Protein AF-A0A0K8S9V5-F1 (afdb_monomer_lite)

Organism: Lygus hesperus (NCBI:txid30085)

Radius of gyration: 35.54 Å; chains: 1; bounding box: 92×37×64 Å

pLDDT: mean 81.61, std 11.7, range [39.06, 93.94]

InterPro domains:
  IPR041588 Integrase zinc-binding domain [PF17921] (44-97)

Structure (mmCIF, N/CA/C/O backbone):
data_AF-A0A0K8S9V5-F1
#
_entry.id   AF-A0A0K8S9V5-F1
#
loop_
_atom_site.group_PDB
_atom_site.id
_atom_site.type_symbol
_atom_site.label_atom_id
_atom_site.label_alt_id
_atom_site.label_comp_id
_atom_site.label_asym_id
_atom_site.label_entity_id
_atom_site.label_seq_id
_atom_site.pdbx_PDB_ins_code
_atom_site.Cartn_x
_atom_site.Cartn_y
_atom_site.Cartn_z
_atom_site.occupancy
_atom_site.B_iso_or_equiv
_atom_site.auth_seq_id
_atom_site.auth_comp_id
_atom_site.auth_asym_id
_atom_site.auth_atom_id
_atom_site.pdbx_PDB_model_num
ATOM 1 N N . GLU A 1 1 ? -29.767 -10.843 25.420 1.00 39.06 1 GLU A N 1
ATOM 2 C CA . GLU A 1 1 ? -29.456 -11.697 24.255 1.00 39.06 1 GLU A CA 1
ATOM 3 C C . GLU A 1 1 ? -29.689 -10.880 22.987 1.00 39.06 1 GLU A C 1
ATOM 5 O O . GLU A 1 1 ? -30.779 -10.349 22.820 1.00 39.06 1 GLU A O 1
ATOM 10 N N . LEU A 1 2 ? -28.662 -10.664 22.158 1.00 46.53 2 LEU A N 1
ATOM 11 C CA . LEU A 1 2 ? -28.755 -9.811 20.961 1.00 46.53 2 LEU A CA 1
ATOM 12 C C . LEU A 1 2 ? -29.298 -10.614 19.766 1.00 46.53 2 LEU A C 1
ATOM 14 O O . LEU A 1 2 ? -28.545 -11.145 18.947 1.00 46.53 2 LEU A O 1
ATOM 18 N N . VAL A 1 3 ? -30.624 -10.730 19.679 1.00 40.91 3 VAL A N 1
ATOM 19 C CA . VAL A 1 3 ? -31.324 -11.337 18.535 1.00 40.91 3 VAL A CA 1
ATOM 20 C C . VAL A 1 3 ? -31.279 -10.367 17.345 1.00 40.91 3 VAL A C 1
ATOM 22 O O . VAL A 1 3 ? -31.655 -9.210 17.482 1.00 40.91 3 VAL A O 1
ATOM 25 N N . GLY A 1 4 ? -30.800 -10.830 16.183 1.00 55.38 4 GLY A N 1
ATOM 26 C CA . GLY A 1 4 ? -30.678 -10.022 14.952 1.00 55.38 4 GLY A CA 1
ATOM 27 C C . GLY A 1 4 ? -29.271 -9.494 14.640 1.00 55.38 4 GLY A C 1
ATOM 28 O O . GLY A 1 4 ? -29.078 -8.817 13.637 1.00 55.38 4 GLY A O 1
ATOM 29 N N . CYS A 1 5 ? -28.284 -9.841 15.466 1.00 53.00 5 CYS A N 1
ATOM 30 C CA . CYS A 1 5 ? -26.935 -9.295 15.396 1.00 53.00 5 CYS A CA 1
ATOM 31 C C . CYS A 1 5 ? -26.166 -9.759 14.139 1.00 53.00 5 CYS A C 1
ATOM 33 O O . CYS A 1 5 ? -26.001 -10.975 13.927 1.00 53.00 5 CYS A O 1
ATOM 35 N N . SER A 1 6 ? -25.700 -8.809 13.317 1.00 68.62 6 SER A N 1
ATOM 36 C CA . SER A 1 6 ? -24.906 -9.068 12.107 1.00 68.62 6 SER A CA 1
ATOM 37 C C . SER A 1 6 ? -23.568 -9.737 12.459 1.00 68.62 6 SER A C 1
ATOM 39 O O . SER A 1 6 ? -23.078 -9.649 13.586 1.00 68.62 6 SER A O 1
ATOM 41 N N . ALA A 1 7 ? -22.943 -10.449 11.513 1.00 72.44 7 ALA A N 1
ATO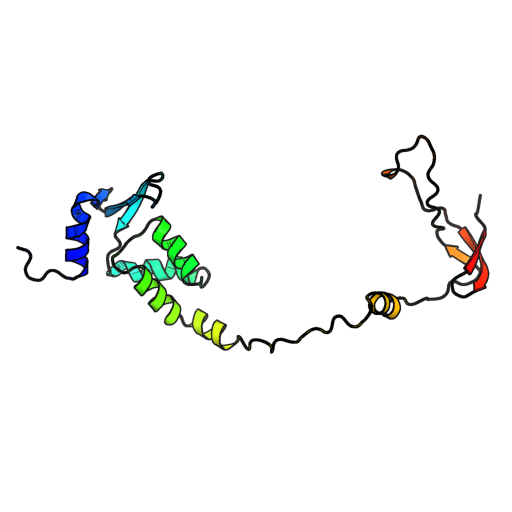M 42 C CA . ALA A 1 7 ? -21.657 -11.118 11.768 1.00 72.44 7 ALA A CA 1
ATOM 43 C C . ALA A 1 7 ? -20.555 -10.137 12.222 1.00 72.44 7 ALA A C 1
ATOM 45 O O . ALA A 1 7 ? -19.643 -10.511 12.968 1.00 72.44 7 ALA A O 1
ATOM 46 N N . GLU A 1 8 ? -20.653 -8.880 11.785 1.00 74.81 8 GLU A N 1
ATOM 47 C CA . GLU A 1 8 ? -19.754 -7.808 12.196 1.00 74.81 8 GLU A CA 1
ATOM 48 C C . GLU A 1 8 ? -19.983 -7.424 13.655 1.00 74.81 8 GLU A C 1
ATOM 50 O O . GLU A 1 8 ? -19.035 -7.392 14.434 1.00 74.81 8 GLU A O 1
ATOM 55 N N . GLU A 1 9 ? -21.236 -7.221 14.054 1.00 78.00 9 GLU A N 1
ATOM 56 C CA . GLU A 1 9 ? -21.598 -6.865 15.427 1.00 78.00 9 GLU A CA 1
ATOM 57 C C . GLU A 1 9 ? -21.206 -7.959 16.430 1.00 78.00 9 GLU A C 1
ATOM 59 O O . GLU A 1 9 ? -20.629 -7.643 17.466 1.00 78.00 9 GLU A O 1
ATOM 64 N N . ARG A 1 10 ? -21.376 -9.247 16.091 1.00 80.81 10 ARG A N 1
ATOM 65 C CA . ARG A 1 10 ? -20.882 -10.362 16.931 1.00 80.81 10 ARG A CA 1
ATOM 66 C C . ARG A 1 10 ? -19.361 -10.358 17.072 1.00 80.81 10 ARG A C 1
ATOM 68 O O . ARG A 1 10 ? -18.827 -10.714 18.119 1.00 80.81 10 ARG A O 1
ATOM 75 N N . SER A 1 11 ? -18.651 -9.969 16.013 1.00 83.38 11 SER A N 1
ATOM 76 C CA . SER A 1 11 ? -17.189 -9.857 16.051 1.00 83.38 11 SER A CA 1
ATOM 77 C C . SER A 1 11 ? -16.737 -8.667 16.897 1.00 83.38 11 SER A C 1
ATOM 79 O O . SER A 1 11 ? -15.715 -8.759 17.572 1.00 83.38 11 SER A O 1
ATOM 81 N N . TYR A 1 12 ? -17.479 -7.557 16.869 1.00 82.94 12 TYR A N 1
ATOM 82 C CA . TYR A 1 12 ? -17.204 -6.398 17.715 1.00 82.94 12 TYR A CA 1
ATOM 83 C C . TYR A 1 12 ? -17.520 -6.676 19.185 1.00 82.94 12 TYR A C 1
ATOM 85 O O . TYR A 1 12 ? -16.706 -6.321 20.034 1.00 82.94 12 TYR A O 1
ATOM 93 N N . ASP A 1 13 ? -18.618 -7.374 19.476 1.00 80.00 13 ASP A N 1
ATOM 94 C CA . ASP A 1 13 ? -18.984 -7.817 20.826 1.00 80.00 13 ASP A CA 1
ATOM 95 C C . ASP A 1 13 ? -17.907 -8.736 21.430 1.00 80.00 13 ASP A C 1
ATOM 97 O O . ASP A 1 13 ? -17.386 -8.481 22.514 1.00 80.00 13 ASP A O 1
ATOM 101 N N . ALA A 1 14 ? -17.419 -9.715 20.660 1.00 83.44 14 ALA A N 1
ATOM 102 C CA .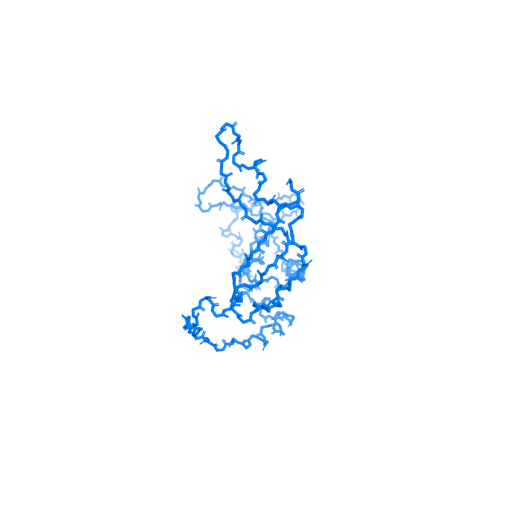 ALA A 1 14 ? -16.295 -10.561 21.073 1.00 83.44 14 ALA A CA 1
ATOM 103 C C . ALA A 1 14 ? -14.983 -9.780 21.312 1.00 83.44 14 ALA A C 1
ATOM 105 O O . ALA A 1 14 ? -14.098 -10.242 22.032 1.00 83.44 14 ALA A O 1
ATOM 106 N N . MET A 1 15 ? -14.833 -8.599 20.703 1.00 83.44 15 MET A N 1
ATOM 107 C CA . MET A 1 15 ? -13.674 -7.716 20.861 1.00 83.44 15 MET A CA 1
ATOM 108 C C . MET A 1 15 ? -13.927 -6.564 21.842 1.00 83.44 15 MET A C 1
ATOM 110 O O . MET A 1 15 ? -13.047 -5.710 21.979 1.00 83.44 15 MET A O 1
ATOM 114 N N . PHE A 1 16 ? -15.071 -6.535 22.535 1.00 82.31 16 PHE A N 1
ATOM 115 C CA . PHE A 1 16 ? -15.544 -5.380 23.301 1.00 82.31 16 PHE A CA 1
ATOM 116 C C . PHE A 1 16 ? -14.522 -4.863 24.319 1.00 82.31 16 PHE A C 1
ATOM 118 O O . PHE A 1 16 ? -14.271 -3.665 24.381 1.00 82.31 16 PHE A O 1
ATOM 125 N N . ALA A 1 17 ? -13.822 -5.757 25.025 1.00 83.56 17 ALA A N 1
ATOM 126 C CA . ALA A 1 17 ? -12.776 -5.392 25.990 1.00 83.56 17 ALA A CA 1
ATOM 127 C C . ALA A 1 17 ? -11.582 -4.625 25.377 1.00 83.56 17 ALA A C 1
ATOM 129 O O . ALA A 1 17 ? -10.825 -3.969 26.089 1.00 83.56 17 ALA A O 1
ATOM 130 N N . SER A 1 18 ? -11.392 -4.717 24.059 1.00 83.56 18 SER A N 1
ATOM 131 C CA . SER A 1 18 ? -10.347 -4.009 23.310 1.00 83.56 18 SER A CA 1
ATOM 132 C C . SER A 1 18 ? -10.856 -2.762 22.578 1.00 83.56 18 SER A C 1
ATOM 134 O O . SER A 1 18 ? -10.065 -2.080 21.916 1.00 83.56 18 SER A O 1
ATOM 136 N N . LEU A 1 19 ? -12.157 -2.473 22.667 1.00 88.38 19 LEU A N 1
ATOM 137 C CA . LEU A 1 19 ? -12.795 -1.309 22.065 1.00 88.38 19 LEU A CA 1
ATOM 138 C C . LEU A 1 19 ? -12.910 -0.177 23.091 1.00 88.38 19 LEU A C 1
ATOM 140 O O . LEU A 1 19 ? -13.151 -0.398 24.273 1.00 88.38 19 LEU A O 1
ATOM 144 N N . GLY A 1 20 ? -12.734 1.053 22.626 1.00 87.50 20 GLY A N 1
ATOM 145 C CA . GLY A 1 20 ? -12.874 2.262 23.427 1.00 87.50 20 GLY A CA 1
ATOM 146 C C . GLY A 1 20 ? -13.387 3.411 22.574 1.00 87.50 20 GLY A C 1
ATOM 147 O O . GLY A 1 20 ? -13.185 3.432 21.361 1.00 87.50 20 GLY A O 1
ATOM 148 N N . LEU A 1 21 ? -14.066 4.363 23.205 1.00 89.69 21 LEU A N 1
ATOM 149 C CA . LEU A 1 21 ? -14.582 5.549 22.535 1.00 89.69 21 LEU A CA 1
ATOM 150 C C . LEU A 1 21 ? -13.566 6.685 22.693 1.00 89.69 21 LEU A C 1
ATOM 152 O O . LEU A 1 21 ? -13.240 7.075 23.812 1.00 89.69 21 LEU A O 1
ATOM 156 N N . VAL A 1 22 ? -13.037 7.184 21.578 1.00 86.38 22 VAL A N 1
ATOM 157 C CA . VAL A 1 22 ? -12.030 8.253 21.541 1.00 86.38 22 VAL A CA 1
ATOM 158 C C . VAL A 1 22 ? -12.572 9.360 20.650 1.00 86.38 22 VAL A C 1
ATOM 160 O O . VAL A 1 22 ? -12.848 9.114 19.481 1.00 86.38 22 VAL A O 1
ATOM 163 N N . GLU A 1 23 ? -12.770 10.556 21.210 1.00 84.06 23 GLU A N 1
ATOM 164 C CA . GLU A 1 23 ? -13.273 11.734 20.475 1.00 84.06 23 GLU A CA 1
ATOM 165 C C . GLU A 1 23 ? -14.581 11.467 19.698 1.00 84.06 23 GLU A C 1
ATOM 167 O O . GLU A 1 23 ? -14.767 11.909 18.569 1.00 84.06 23 GLU A O 1
ATOM 172 N N . GLY A 1 24 ? -15.497 10.688 20.285 1.00 85.31 24 GLY A N 1
ATOM 173 C CA . GLY A 1 24 ? -16.765 10.326 19.638 1.00 85.31 24 GLY A CA 1
ATOM 174 C C . GLY A 1 24 ? -16.667 9.185 18.619 1.00 85.31 24 GLY A C 1
ATOM 175 O O . GLY A 1 24 ? -17.693 8.746 18.106 1.00 85.31 24 GLY A O 1
ATOM 176 N N . CYS A 1 25 ? -15.469 8.664 18.348 1.00 85.81 25 CYS A N 1
ATOM 177 C CA . CYS A 1 25 ? -15.240 7.561 17.419 1.00 85.81 25 CYS A CA 1
ATOM 178 C C . CYS A 1 25 ? -14.977 6.244 18.160 1.00 85.81 25 CYS A C 1
ATOM 180 O O . CYS A 1 25 ? -14.273 6.206 19.171 1.00 85.81 25 CYS A O 1
ATOM 182 N N . LEU A 1 26 ? -15.505 5.135 17.631 1.00 89.88 26 LEU A N 1
ATOM 183 C CA . LEU A 1 26 ? -15.183 3.800 18.130 1.00 89.88 26 LEU A CA 1
ATOM 184 C C . LEU A 1 26 ? -13.776 3.413 17.665 1.00 89.88 26 LEU A C 1
ATOM 186 O O . LEU A 1 26 ? -13.498 3.365 16.468 1.00 89.88 26 LEU A O 1
ATOM 190 N N . CYS A 1 27 ? -12.894 3.104 18.605 1.00 92.19 27 CYS A N 1
ATOM 191 C CA . CYS A 1 27 ? -11.502 2.765 18.351 1.00 92.19 27 CYS A CA 1
ATOM 192 C C . CYS A 1 27 ? -11.162 1.401 18.948 1.00 92.19 27 CYS A C 1
ATOM 194 O O . CYS A 1 27 ? -11.592 1.049 20.041 1.00 92.19 27 CYS A O 1
ATOM 196 N N . ARG A 1 28 ? -10.337 0.634 18.240 1.00 91.44 28 ARG A N 1
ATOM 197 C CA . ARG A 1 28 ? -9.771 -0.633 18.694 1.00 91.44 28 ARG A CA 1
ATOM 198 C C . ARG A 1 28 ? -8.330 -0.432 19.142 1.00 91.44 28 ARG A C 1
ATOM 200 O O . ARG A 1 28 ? -7.514 0.106 18.388 1.00 91.44 28 ARG A O 1
ATOM 207 N N . LYS A 1 29 ? -7.986 -0.964 20.313 1.00 91.06 29 LYS A N 1
ATOM 208 C CA . LYS A 1 29 ? -6.598 -1.148 20.734 1.00 91.06 29 LYS A CA 1
ATOM 209 C C . LYS A 1 29 ? -5.991 -2.322 19.963 1.00 91.06 29 LYS A C 1
ATOM 211 O O . LYS A 1 29 ? -6.451 -3.460 20.055 1.00 91.06 29 LYS A O 1
ATOM 216 N N . TRP A 1 30 ? -4.966 -2.042 19.168 1.00 89.75 30 TRP A N 1
ATOM 217 C CA . TRP A 1 30 ? -4.183 -3.050 18.465 1.00 89.75 30 TRP A CA 1
ATOM 218 C C . TRP A 1 30 ? -2.816 -3.203 19.112 1.00 89.75 30 TRP A C 1
ATOM 220 O O . TRP A 1 30 ? -2.134 -2.214 19.384 1.00 89.75 30 TRP A O 1
ATOM 230 N N . GLU A 1 31 ? -2.396 -4.450 19.279 1.00 90.12 31 GLU A N 1
ATOM 231 C CA . GLU A 1 31 ? -1.094 -4.817 19.817 1.00 90.12 31 GLU A CA 1
ATOM 232 C C . GLU A 1 31 ? -0.311 -5.605 18.761 1.00 90.12 31 GLU A C 1
ATOM 234 O O . GLU A 1 31 ? -0.869 -6.418 18.016 1.00 90.12 31 GLU A O 1
ATOM 239 N N . SER A 1 32 ? 0.987 -5.318 18.654 1.00 88.12 32 SER A N 1
ATOM 240 C CA . SER A 1 32 ? 1.892 -6.068 17.779 1.00 88.12 32 SER A CA 1
ATOM 241 C C . SER A 1 32 ? 1.936 -7.535 18.204 1.00 88.12 32 SER A C 1
ATOM 243 O O . SER A 1 32 ? 1.871 -7.789 19.404 1.00 88.12 32 SER A O 1
ATOM 245 N N . PRO A 1 33 ? 2.143 -8.494 17.282 1.00 85.25 33 PRO A N 1
ATOM 246 C CA . PRO A 1 33 ? 2.358 -9.897 17.647 1.00 85.25 33 PRO A CA 1
ATOM 247 C C . PRO A 1 33 ? 3.470 -10.084 18.691 1.00 85.25 33 PRO A C 1
ATOM 249 O O . PRO A 1 33 ? 3.388 -10.968 19.531 1.00 85.25 33 PRO A O 1
ATOM 252 N N . ASP A 1 34 ? 4.475 -9.204 18.674 1.00 86.25 34 ASP A N 1
ATOM 253 C CA . ASP A 1 34 ? 5.587 -9.198 19.632 1.00 86.25 34 ASP A CA 1
ATOM 254 C C . ASP A 1 34 ? 5.254 -8.532 20.984 1.00 86.25 34 ASP A C 1
ATOM 256 O O . ASP A 1 34 ? 6.135 -8.396 21.827 1.00 86.25 34 ASP A O 1
ATOM 260 N N . GLY A 1 35 ? 4.046 -7.983 21.164 1.00 84.69 35 GLY A N 1
ATOM 261 C CA . GLY A 1 35 ? 3.612 -7.240 22.360 1.00 84.69 35 GLY A CA 1
ATOM 262 C C . GLY A 1 35 ? 4.257 -5.858 22.562 1.00 84.69 35 GLY A C 1
ATOM 263 O O . GLY A 1 35 ? 3.852 -5.101 23.436 1.00 84.69 35 GLY A O 1
ATOM 264 N N . LYS A 1 36 ? 5.249 -5.479 21.747 1.00 85.06 36 LYS A N 1
ATOM 265 C CA . LYS A 1 36 ? 6.070 -4.268 21.970 1.00 85.06 36 LYS A CA 1
ATOM 266 C C . LYS A 1 36 ? 5.423 -2.945 21.562 1.00 85.06 36 LYS A C 1
ATOM 268 O O . LYS A 1 36 ? 5.913 -1.888 21.947 1.00 85.06 36 LYS A O 1
ATOM 273 N N . LYS A 1 37 ? 4.404 -2.971 20.700 1.00 8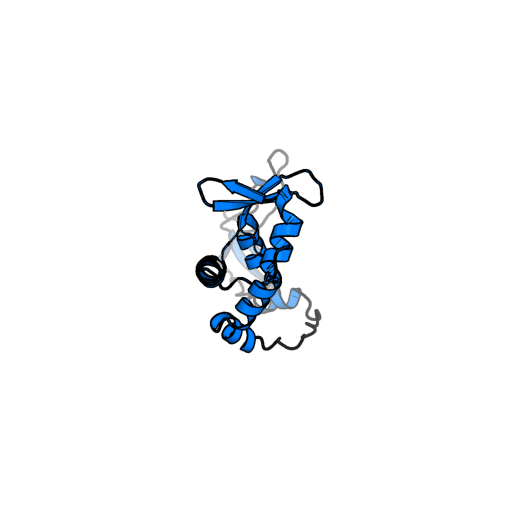7.12 37 LYS A N 1
ATOM 274 C CA . LYS A 1 37 ? 3.782 -1.758 20.150 1.00 87.12 37 LYS A CA 1
ATOM 275 C C . LYS A 1 37 ? 2.280 -1.837 20.301 1.00 87.12 37 LYS A C 1
ATOM 277 O O . LYS A 1 37 ? 1.671 -2.787 19.814 1.00 87.12 37 LYS A O 1
ATOM 282 N N . THR A 1 38 ? 1.722 -0.786 20.877 1.00 89.00 38 THR A N 1
ATOM 283 C CA . THR A 1 38 ? 0.285 -0.572 20.988 1.00 89.00 38 THR A CA 1
ATOM 284 C C . THR A 1 38 ? -0.087 0.617 20.125 1.00 89.00 38 THR A C 1
ATOM 286 O O . THR A 1 38 ? 0.605 1.634 20.136 1.00 89.00 38 THR A O 1
ATOM 289 N N . LYS A 1 39 ? -1.173 0.496 19.368 1.00 90.00 39 LYS A N 1
ATOM 290 C CA . LYS A 1 39 ? -1.737 1.609 18.608 1.00 90.00 39 LYS A CA 1
ATOM 291 C C . LYS A 1 39 ? -3.253 1.558 18.632 1.00 90.00 39 LYS A C 1
ATOM 293 O O . LYS A 1 39 ? -3.842 0.482 18.692 1.00 90.00 39 LYS A O 1
ATOM 298 N N . TRP A 1 40 ? -3.863 2.723 18.518 1.00 90.06 40 TRP A N 1
ATOM 299 C CA . TRP A 1 40 ? -5.300 2.849 18.352 1.00 90.06 40 TRP A CA 1
ATOM 300 C C . TRP A 1 40 ? -5.654 2.846 16.870 1.00 90.06 40 TRP A C 1
ATOM 302 O O . TRP A 1 40 ? -4.938 3.424 16.051 1.00 90.06 40 TRP A O 1
ATOM 312 N N . GLN A 1 41 ? -6.726 2.140 16.524 1.00 93.38 41 GLN A N 1
ATOM 313 C CA . GLN A 1 41 ? -7.257 2.082 15.168 1.00 93.38 41 GLN A CA 1
ATOM 314 C C . GLN A 1 41 ? -8.727 2.468 15.178 1.00 93.38 41 GLN A C 1
ATOM 316 O O . GLN A 1 41 ? -9.502 1.870 15.918 1.00 93.38 41 GLN A O 1
ATOM 321 N N . ILE A 1 42 ? -9.118 3.411 14.331 1.00 93.56 42 ILE A N 1
ATOM 322 C CA . ILE A 1 42 ? -10.514 3.813 14.177 1.00 93.56 42 ILE A CA 1
ATOM 323 C C . ILE A 1 42 ? -11.279 2.657 13.531 1.00 93.56 42 ILE A C 1
ATOM 325 O O . ILE A 1 42 ? -10.859 2.109 12.504 1.00 93.56 42 ILE A O 1
ATOM 329 N N . VAL A 1 43 ? -12.391 2.271 14.150 1.00 93.00 43 VAL A N 1
ATOM 330 C CA . VAL A 1 43 ? -13.328 1.303 13.592 1.00 93.00 43 VAL A CA 1
ATOM 331 C C . VAL A 1 43 ? -14.174 2.020 12.551 1.00 93.00 43 VAL A C 1
ATOM 333 O O . VAL A 1 43 ? -14.947 2.912 12.882 1.00 93.00 43 VAL A O 1
ATOM 336 N N . VAL A 1 44 ? -14.006 1.647 11.284 1.00 92.69 44 VAL A N 1
ATOM 337 C CA . VAL A 1 44 ? -14.650 2.346 10.166 1.00 92.69 44 VAL A CA 1
ATOM 338 C C . VAL A 1 44 ? -16.023 1.725 9.869 1.00 92.69 44 VAL A C 1
ATOM 340 O O . VAL A 1 44 ? -16.081 0.537 9.520 1.00 92.69 44 VAL A O 1
ATOM 343 N N . PRO A 1 45 ? -17.123 2.501 9.952 1.00 90.06 45 PRO A N 1
ATOM 344 C CA . PRO A 1 45 ? -18.451 2.046 9.543 1.00 90.06 45 PRO A CA 1
ATOM 345 C C . PRO A 1 45 ? -18.506 1.726 8.048 1.00 90.06 45 PRO A C 1
ATOM 347 O O . PRO A 1 45 ? -17.769 2.311 7.254 1.00 90.06 45 PRO A O 1
ATOM 350 N N . GLU A 1 46 ? -19.417 0.840 7.641 1.00 89.75 46 GLU A N 1
ATOM 351 C CA . GLU A 1 46 ? -19.557 0.407 6.243 1.00 89.75 46 GLU A CA 1
ATOM 352 C C . GLU A 1 46 ? -19.685 1.579 5.257 1.00 89.75 46 GLU A C 1
ATOM 354 O O . GLU A 1 46 ? -18.988 1.610 4.240 1.00 89.75 46 GLU A O 1
ATOM 359 N N . ALA A 1 47 ? -20.472 2.597 5.616 1.00 90.44 47 ALA A N 1
ATOM 360 C CA . ALA A 1 47 ? -20.697 3.792 4.803 1.00 90.44 47 ALA A CA 1
ATOM 361 C C . ALA A 1 47 ? -19.406 4.546 4.423 1.00 90.44 47 ALA A C 1
ATOM 363 O O . ALA A 1 47 ? -19.365 5.212 3.390 1.00 90.44 47 ALA A O 1
ATOM 364 N N . TRP A 1 48 ? -18.346 4.444 5.231 1.00 91.44 48 TRP A N 1
ATOM 365 C CA . TRP A 1 48 ? -17.075 5.150 5.021 1.00 91.44 48 TRP A CA 1
ATOM 366 C C . TRP A 1 48 ? -15.971 4.245 4.463 1.00 91.44 48 TRP A C 1
ATOM 368 O O . TRP A 1 48 ? -14.887 4.712 4.125 1.00 91.44 48 TRP A O 1
ATOM 378 N N . ARG A 1 49 ? -16.208 2.936 4.308 1.00 93.06 49 ARG A N 1
ATOM 379 C CA . ARG A 1 49 ? -15.184 2.029 3.754 1.00 93.06 49 ARG A CA 1
ATOM 380 C C . ARG A 1 49 ? -14.821 2.405 2.316 1.00 93.06 49 ARG A C 1
ATOM 382 O O . ARG A 1 49 ? -13.659 2.298 1.929 1.00 93.06 49 ARG A O 1
ATOM 389 N N . LYS A 1 50 ? -15.792 2.888 1.532 1.00 91.88 50 LYS A N 1
ATOM 390 C CA . LYS A 1 50 ? -15.572 3.315 0.142 1.00 91.88 50 LYS A CA 1
ATOM 391 C C . LYS A 1 50 ? -14.633 4.521 0.044 1.00 91.88 50 LYS A C 1
ATOM 393 O O . LYS A 1 50 ? -13.693 4.478 -0.745 1.00 91.88 50 LYS A O 1
ATOM 398 N N . THR A 1 51 ? -14.840 5.547 0.870 1.00 93.06 51 THR A N 1
ATOM 399 C CA . THR A 1 51 ? -13.994 6.753 0.878 1.00 93.06 51 THR A CA 1
ATOM 400 C C . THR A 1 51 ? -12.562 6.414 1.284 1.00 93.06 51 THR A C 1
ATOM 402 O O . THR A 1 51 ? -11.616 6.841 0.627 1.00 93.06 51 THR A O 1
ATOM 405 N N . MET A 1 52 ? -12.391 5.523 2.266 1.00 92.81 52 MET A N 1
ATOM 406 C CA . MET A 1 52 ? -11.075 4.997 2.642 1.00 92.81 52 MET A CA 1
ATOM 407 C C . MET A 1 52 ? -10.363 4.330 1.457 1.00 92.81 52 MET A C 1
ATOM 409 O O . MET A 1 52 ? -9.167 4.523 1.240 1.00 92.81 52 MET A O 1
ATOM 413 N N . PHE A 1 53 ? -11.069 3.537 0.651 1.00 91.38 53 PHE A N 1
ATOM 414 C CA . PHE A 1 53 ? -10.448 2.962 -0.535 1.00 91.38 53 PHE A CA 1
ATOM 415 C C . PHE A 1 53 ? -10.097 4.014 -1.582 1.00 91.38 53 PHE A C 1
ATOM 417 O O . PHE A 1 53 ? -9.013 3.943 -2.154 1.00 91.38 53 PHE A O 1
ATOM 424 N N . GLU A 1 54 ? -10.962 4.991 -1.825 1.00 89.38 54 GLU A N 1
ATOM 425 C CA . GLU A 1 54 ? -10.687 6.060 -2.783 1.00 89.38 54 GLU A CA 1
ATOM 426 C C . GLU A 1 54 ? -9.428 6.849 -2.398 1.00 89.38 54 GLU A C 1
ATOM 428 O O . GLU A 1 54 ? -8.548 7.030 -3.237 1.00 89.38 54 GLU A O 1
ATOM 433 N N . GLU A 1 55 ? -9.258 7.197 -1.123 1.00 89.38 55 GLU A N 1
ATOM 434 C CA . GLU A 1 55 ? -8.067 7.897 -0.632 1.00 89.38 55 GLU A CA 1
ATOM 435 C C . GLU A 1 55 ? -6.802 7.033 -0.707 1.00 89.38 55 GLU A C 1
ATOM 437 O O . GLU A 1 55 ? -5.795 7.417 -1.299 1.00 89.38 55 GLU A O 1
ATOM 442 N N . PHE A 1 56 ? -6.820 5.831 -0.128 1.00 87.00 56 PHE A N 1
ATOM 443 C CA . PHE A 1 56 ? -5.594 5.046 0.034 1.00 87.00 56 PHE A CA 1
ATOM 444 C C . PHE A 1 56 ? -5.230 4.212 -1.195 1.00 87.00 56 PHE A C 1
ATOM 446 O O . PHE A 1 56 ? -4.062 3.849 -1.363 1.00 87.00 56 PHE A O 1
ATOM 453 N N . HIS A 1 57 ? -6.197 3.859 -2.043 1.00 86.25 57 HIS A N 1
ATOM 454 C CA . HIS A 1 57 ? -5.952 3.081 -3.254 1.00 86.25 57 HIS A CA 1
ATOM 455 C C . HIS A 1 57 ? -5.756 3.974 -4.483 1.00 86.25 57 HIS A C 1
ATOM 457 O O . HIS A 1 57 ? -4.800 3.732 -5.223 1.00 86.25 57 HIS A O 1
ATOM 463 N N . ASN A 1 58 ? -6.583 5.006 -4.707 1.00 84.31 58 ASN A N 1
ATOM 464 C CA . ASN A 1 58 ? -6.542 5.752 -5.976 1.00 84.31 58 ASN A CA 1
ATOM 465 C C . ASN A 1 58 ? -5.336 6.696 -6.103 1.00 84.31 58 ASN A C 1
ATOM 467 O O . ASN A 1 58 ? -4.940 6.993 -7.224 1.00 84.31 58 ASN A O 1
ATOM 471 N N . LEU A 1 59 ? -4.676 7.087 -5.003 1.00 80.31 59 LEU A N 1
ATOM 472 C CA . LEU A 1 59 ? -3.454 7.913 -5.055 1.00 80.31 59 LEU A CA 1
ATOM 473 C C . LEU A 1 59 ? -2.296 7.270 -5.837 1.00 80.31 59 LEU A C 1
ATOM 475 O O . LEU A 1 59 ? -1.389 7.964 -6.291 1.00 80.31 59 LEU A O 1
ATOM 479 N N . GLY A 1 60 ? -2.284 5.945 -5.982 1.00 83.69 60 GLY A N 1
ATOM 480 C CA . GLY A 1 60 ? -1.201 5.267 -6.698 1.00 83.69 60 GLY A CA 1
ATOM 481 C C . GLY A 1 60 ? -1.531 3.879 -7.222 1.00 83.69 60 GLY A C 1
ATOM 482 O O . GLY A 1 60 ? -0.609 3.158 -7.611 1.00 83.69 60 GLY A O 1
ATOM 483 N N . HIS A 1 61 ? -2.807 3.478 -7.192 1.00 88.44 61 HIS A N 1
ATOM 484 C CA . HIS A 1 61 ? -3.282 2.139 -7.548 1.00 88.44 61 HIS A CA 1
ATOM 485 C C . HIS A 1 61 ? -2.398 1.043 -6.952 1.00 88.44 61 HIS A C 1
ATOM 487 O O . HIS A 1 61 ? -1.914 0.131 -7.631 1.00 88.44 61 HIS A O 1
ATOM 493 N N . PHE A 1 62 ? -2.113 1.194 -5.656 1.00 85.44 62 PHE A N 1
ATOM 494 C CA . PHE A 1 62 ? -1.187 0.321 -4.961 1.00 85.44 62 PHE A CA 1
ATOM 495 C C . PHE A 1 62 ? -1.719 -1.116 -4.930 1.00 85.44 62 PHE A C 1
ATOM 497 O O . PHE A 1 62 ? -2.919 -1.366 -4.816 1.00 85.44 62 PHE A O 1
ATOM 504 N N . GLY A 1 63 ? -0.801 -2.081 -4.999 1.00 86.19 63 GLY A N 1
ATOM 505 C CA . GLY A 1 63 ? -1.152 -3.487 -4.837 1.00 86.19 63 GLY A CA 1
ATOM 506 C C . GLY A 1 63 ? -1.680 -3.791 -3.430 1.00 86.19 63 GLY A C 1
ATOM 507 O O . GLY A 1 63 ? -1.353 -3.099 -2.463 1.00 86.19 63 GLY A O 1
ATOM 508 N N . LYS A 1 64 ? -2.423 -4.898 -3.311 1.00 90.31 64 LYS A N 1
ATOM 509 C CA . LYS A 1 64 ? -3.129 -5.345 -2.093 1.00 90.31 64 LYS A CA 1
ATOM 510 C C . LYS A 1 64 ? -2.313 -5.203 -0.806 1.00 90.31 64 LYS A C 1
ATOM 512 O O . LYS A 1 64 ? -2.808 -4.676 0.182 1.00 90.31 64 LYS A O 1
ATOM 517 N N . ALA A 1 65 ? -1.054 -5.647 -0.816 1.00 90.75 65 ALA A N 1
ATOM 518 C CA . ALA A 1 65 ? -0.192 -5.615 0.366 1.00 90.75 65 ALA A CA 1
ATOM 519 C C . ALA A 1 65 ? 0.106 -4.185 0.850 1.00 90.75 65 ALA A C 1
ATOM 521 O O . ALA A 1 65 ? 0.102 -3.918 2.051 1.00 90.75 65 ALA A O 1
ATOM 522 N N . ARG A 1 66 ? 0.337 -3.251 -0.079 1.00 91.25 66 ARG A N 1
ATOM 523 C CA . ARG A 1 66 ? 0.664 -1.861 0.252 1.00 91.25 66 ARG A CA 1
ATOM 524 C C . ARG A 1 66 ? -0.580 -1.091 0.688 1.00 91.25 66 ARG A C 1
ATOM 526 O O . ARG A 1 66 ? -0.510 -0.395 1.696 1.00 91.25 66 ARG A O 1
ATOM 533 N N . THR A 1 67 ? -1.713 -1.292 0.012 1.00 92.25 67 THR A N 1
ATOM 534 C CA . THR A 1 67 ? -3.011 -0.740 0.435 1.00 92.25 67 THR A CA 1
ATOM 535 C C . THR A 1 67 ? -3.405 -1.253 1.820 1.00 92.25 67 THR A C 1
ATOM 537 O O . THR A 1 67 ? -3.765 -0.462 2.685 1.00 92.25 67 THR A O 1
ATOM 540 N N . ALA A 1 68 ? -3.229 -2.553 2.087 1.00 92.19 68 ALA A N 1
ATOM 541 C CA . ALA A 1 68 ? -3.482 -3.125 3.408 1.00 92.19 68 ALA A CA 1
ATOM 542 C C . ALA A 1 68 ? -2.592 -2.520 4.490 1.00 92.19 68 ALA A C 1
ATOM 544 O O . ALA A 1 68 ? -3.081 -2.200 5.568 1.00 92.19 68 ALA A O 1
ATOM 545 N N . LYS A 1 69 ? -1.298 -2.336 4.211 1.00 92.25 69 LYS A N 1
ATOM 546 C CA . LYS A 1 69 ? -0.369 -1.721 5.163 1.00 92.25 69 LYS A CA 1
ATOM 547 C C . LYS A 1 69 ? -0.756 -0.275 5.487 1.00 92.25 69 LYS A C 1
ATOM 549 O O . LYS A 1 69 ? -0.677 0.106 6.650 1.00 92.25 69 LYS A O 1
ATOM 554 N N . ALA A 1 70 ? -1.165 0.499 4.481 1.00 91.75 70 ALA A N 1
ATOM 555 C CA . ALA A 1 70 ? -1.561 1.894 4.650 1.00 91.75 70 ALA A CA 1
ATOM 556 C C . ALA A 1 70 ? -2.865 2.023 5.454 1.00 91.75 70 ALA A C 1
ATOM 558 O O . ALA A 1 70 ? -2.875 2.678 6.490 1.00 91.75 70 ALA A O 1
ATOM 559 N N . LEU A 1 71 ? -3.926 1.312 5.056 1.00 92.62 71 LEU A N 1
ATOM 560 C CA . LEU A 1 71 ? -5.212 1.342 5.763 1.00 92.62 71 LEU A CA 1
ATOM 561 C C . LEU A 1 71 ? -5.082 0.838 7.199 1.00 92.62 71 LEU A C 1
ATOM 563 O O . LEU A 1 71 ? -5.485 1.514 8.144 1.00 92.62 71 LEU A O 1
ATOM 567 N N . ARG A 1 72 ? -4.427 -0.315 7.386 1.00 91.50 72 ARG A N 1
ATOM 568 C CA . ARG A 1 72 ? -4.209 -0.893 8.716 1.00 91.50 72 ARG A CA 1
ATOM 569 C C . ARG A 1 72 ? -3.250 -0.073 9.568 1.00 91.50 72 ARG A C 1
ATOM 571 O O . ARG A 1 72 ? -3.018 -0.473 10.704 1.00 91.50 72 ARG A O 1
ATOM 578 N N . ALA A 1 73 ? -2.659 1.022 9.091 1.00 90.81 73 ALA A N 1
ATOM 579 C CA . ALA A 1 73 ? -1.878 1.897 9.956 1.00 90.81 73 ALA A CA 1
ATOM 580 C C . ALA A 1 73 ? -2.770 2.495 11.055 1.00 90.81 73 ALA A C 1
ATOM 582 O O . ALA A 1 73 ? -2.411 2.341 12.223 1.00 90.81 73 ALA A O 1
ATOM 583 N N . GLY A 1 74 ? -3.946 3.019 10.685 1.00 90.81 74 GLY A N 1
ATOM 584 C CA . GLY A 1 74 ? -4.873 3.716 11.587 1.00 90.81 74 GLY A CA 1
ATOM 585 C C . GLY A 1 74 ? -6.333 3.252 11.546 1.00 90.81 74 GLY A C 1
ATOM 586 O O . GLY A 1 74 ? -7.107 3.698 12.380 1.00 90.81 74 GLY A O 1
ATOM 587 N N . HIS A 1 75 ? -6.717 2.339 10.647 1.00 93.94 75 HIS A N 1
ATOM 588 C CA . HIS A 1 75 ? -8.111 1.909 10.481 1.00 93.94 75 HIS A CA 1
ATOM 589 C C . HIS A 1 75 ? -8.294 0.404 10.685 1.00 93.94 75 HIS A C 1
ATOM 591 O O . HIS A 1 75 ? -7.381 -0.399 10.445 1.00 93.94 75 HIS A O 1
ATOM 597 N N . TYR A 1 76 ? -9.497 0.020 11.106 1.00 93.00 76 TYR A N 1
ATOM 598 C CA . TYR A 1 76 ? -9.906 -1.365 11.288 1.00 93.00 76 TYR A CA 1
ATOM 599 C C . TYR A 1 76 ? -11.385 -1.568 10.944 1.00 93.00 76 TYR A C 1
ATOM 601 O O . TYR A 1 76 ? -12.231 -0.736 11.248 1.00 93.00 76 TYR A O 1
ATOM 609 N N . TRP A 1 77 ? -11.701 -2.715 10.352 1.00 93.19 77 TRP A N 1
ATOM 610 C CA . TRP A 1 77 ? -13.042 -3.291 10.339 1.00 93.19 77 TRP A CA 1
ATOM 611 C C . TRP A 1 77 ? -12.935 -4.802 10.135 1.00 93.19 77 TRP A C 1
ATOM 613 O O . TRP A 1 77 ? -11.887 -5.327 9.727 1.00 93.19 77 TRP A O 1
ATOM 623 N N . VAL A 1 78 ? -14.012 -5.511 10.457 1.00 91.25 78 VAL A N 1
ATOM 624 C CA . VAL A 1 78 ? -14.085 -6.965 10.300 1.00 91.25 78 VAL A CA 1
ATOM 625 C C . VAL A 1 78 ? -13.978 -7.295 8.813 1.00 91.25 78 VAL A C 1
ATOM 627 O O . VAL A 1 78 ? -14.687 -6.737 7.989 1.00 91.25 78 VAL A O 1
ATOM 630 N N . GLY A 1 79 ? -13.046 -8.174 8.443 1.00 90.69 79 GLY A N 1
ATOM 631 C CA . GLY A 1 79 ? -12.872 -8.559 7.040 1.00 90.69 79 GLY A CA 1
ATOM 632 C C . GLY A 1 79 ? -12.093 -7.569 6.163 1.00 90.69 79 GLY A C 1
ATOM 633 O O . GLY A 1 79 ? -12.000 -7.811 4.963 1.00 90.69 79 GLY A O 1
ATOM 634 N N . ILE A 1 80 ? -11.431 -6.546 6.726 1.00 92.06 80 ILE A N 1
ATOM 635 C CA . ILE A 1 80 ? -10.641 -5.537 5.978 1.00 92.06 80 ILE A CA 1
ATOM 636 C C . ILE A 1 80 ? -9.772 -6.103 4.843 1.00 92.06 80 ILE A C 1
ATOM 638 O O . ILE A 1 80 ? -9.727 -5.553 3.746 1.00 92.06 80 ILE A O 1
ATOM 642 N N . HIS A 1 81 ? -9.108 -7.241 5.056 1.00 91.81 81 HIS A N 1
ATOM 643 C CA . HIS A 1 81 ? -8.289 -7.888 4.026 1.00 91.81 81 HIS A CA 1
ATOM 644 C C . HIS A 1 81 ? -9.079 -8.395 2.824 1.00 91.81 81 HIS A C 1
ATOM 646 O O . HIS A 1 81 ? -8.596 -8.294 1.693 1.00 91.81 81 HIS A O 1
ATOM 652 N N . ARG A 1 82 ? -10.261 -8.965 3.072 1.00 93.69 82 ARG A N 1
ATOM 653 C CA . ARG A 1 82 ? -11.160 -9.451 2.029 1.00 93.69 82 ARG A CA 1
ATOM 654 C C . ARG A 1 82 ? -11.631 -8.274 1.189 1.00 93.69 82 ARG A C 1
ATOM 656 O O . ARG A 1 82 ? -11.527 -8.343 -0.031 1.00 93.69 82 ARG A O 1
ATOM 663 N N . ASP A 1 83 ? -12.029 -7.185 1.832 1.00 93.38 83 ASP A N 1
ATOM 664 C CA . ASP A 1 83 ? -12.525 -5.992 1.147 1.00 93.38 83 ASP A CA 1
ATOM 665 C C . ASP A 1 83 ? -11.432 -5.335 0.306 1.00 93.38 83 ASP A C 1
ATOM 667 O O . ASP A 1 83 ? -11.654 -5.062 -0.869 1.00 93.38 83 ASP A O 1
ATOM 671 N N . ILE A 1 84 ? -10.210 -5.198 0.839 1.00 92.88 84 ILE A N 1
ATOM 672 C CA . ILE A 1 84 ? -9.051 -4.719 0.066 1.00 92.88 84 ILE A CA 1
ATOM 673 C C . ILE A 1 84 ? -8.805 -5.611 -1.156 1.00 92.88 84 ILE A C 1
ATOM 675 O O . ILE A 1 84 ? -8.548 -5.123 -2.257 1.00 92.88 84 ILE A O 1
ATOM 679 N N . ALA A 1 85 ? -8.853 -6.933 -0.978 1.00 92.06 85 ALA A N 1
ATOM 680 C CA . ALA A 1 85 ? -8.614 -7.865 -2.069 1.00 92.06 85 ALA A CA 1
ATOM 681 C C . ALA A 1 85 ? -9.695 -7.777 -3.154 1.00 92.06 85 ALA A C 1
ATOM 683 O O . ALA A 1 85 ? -9.348 -7.876 -4.333 1.00 92.06 85 ALA A O 1
ATOM 684 N N . THR A 1 86 ? -10.958 -7.597 -2.764 1.00 93.38 86 THR A N 1
ATOM 685 C CA . THR A 1 86 ? -12.094 -7.385 -3.668 1.00 93.38 86 THR A CA 1
ATOM 686 C C . THR A 1 86 ? -11.966 -6.047 -4.388 1.00 93.38 86 THR A C 1
ATOM 688 O O . THR A 1 86 ? -12.016 -6.022 -5.613 1.00 93.38 86 THR A O 1
ATOM 691 N N . TRP A 1 87 ? -11.669 -4.964 -3.669 1.00 91.94 87 TRP A N 1
ATOM 692 C CA . TRP A 1 87 ? -11.513 -3.625 -4.237 1.00 91.94 87 TRP A CA 1
ATOM 693 C C . TRP A 1 87 ? -10.400 -3.555 -5.286 1.00 91.94 87 TRP A C 1
ATOM 695 O O . TRP A 1 87 ? -10.603 -3.090 -6.406 1.00 91.94 87 TRP A O 1
ATOM 705 N N . CYS A 1 88 ? -9.214 -4.088 -4.972 1.00 89.00 88 CYS A N 1
ATOM 706 C CA . CYS A 1 88 ? -8.117 -4.130 -5.942 1.00 89.00 88 CYS A CA 1
ATOM 707 C C . CYS A 1 88 ? -8.450 -4.990 -7.172 1.00 89.00 88 CYS A C 1
ATOM 709 O O . CYS A 1 88 ? -7.853 -4.783 -8.224 1.00 89.00 88 CYS A O 1
ATOM 711 N N . LYS A 1 89 ? -9.355 -5.973 -7.046 1.00 89.00 89 LYS A N 1
ATOM 712 C CA . LYS A 1 89 ? -9.826 -6.769 -8.186 1.00 89.00 89 LYS A CA 1
ATOM 713 C C . LYS A 1 89 ? -10.838 -6.012 -9.032 1.00 89.00 89 LYS A C 1
ATOM 715 O O . LYS A 1 89 ? -10.848 -6.256 -10.225 1.00 89.00 89 LYS A O 1
ATOM 720 N N . THR A 1 90 ? -11.672 -5.145 -8.462 1.00 90.50 90 THR A N 1
ATOM 721 C CA . THR A 1 90 ? -12.700 -4.378 -9.191 1.00 90.50 90 THR A CA 1
ATOM 722 C C . THR A 1 90 ? -12.184 -3.049 -9.747 1.00 90.50 90 THR A C 1
ATOM 724 O O . THR A 1 90 ? -12.865 -2.411 -10.544 1.00 90.50 90 THR A O 1
ATOM 727 N N . CYS A 1 91 ? -10.988 -2.612 -9.348 1.00 90.62 91 CYS A N 1
ATOM 728 C CA . CYS A 1 91 ? -10.397 -1.367 -9.821 1.00 90.62 91 CYS A CA 1
ATOM 729 C C . CYS A 1 91 ? -10.018 -1.437 -11.313 1.00 90.62 91 CYS A C 1
ATOM 731 O O . CYS A 1 91 ? -9.092 -2.154 -11.700 1.00 90.62 91 CYS A O 1
ATOM 733 N N . ARG A 1 92 ? -10.707 -0.641 -12.140 1.00 88.25 92 ARG A N 1
ATOM 734 C CA . ARG A 1 92 ? -10.525 -0.587 -13.599 1.00 88.25 92 ARG A CA 1
ATOM 735 C C . ARG A 1 92 ? -9.082 -0.291 -14.016 1.00 88.25 92 ARG A C 1
ATOM 737 O O . ARG A 1 92 ? -8.521 -1.017 -14.827 1.00 88.25 92 ARG A O 1
ATOM 744 N N . THR A 1 93 ? -8.454 0.722 -13.429 1.00 87.38 93 THR A N 1
ATOM 745 C CA . THR A 1 93 ? -7.076 1.122 -13.767 1.00 87.38 93 THR A CA 1
ATOM 746 C C . THR A 1 93 ? -6.053 0.037 -13.410 1.00 87.38 93 THR A C 1
ATOM 748 O O . THR A 1 93 ? -5.085 -0.175 -14.142 1.00 87.38 93 THR A O 1
ATOM 751 N N . CYS A 1 94 ? -6.263 -0.701 -12.310 1.00 86.88 94 CYS A N 1
ATOM 752 C CA . CYS A 1 94 ? -5.445 -1.866 -11.976 1.00 86.88 94 CYS A CA 1
ATOM 753 C C . CYS A 1 94 ? -5.622 -2.994 -12.997 1.00 86.88 94 CYS A C 1
ATOM 755 O O . CYS A 1 94 ? -4.628 -3.603 -13.393 1.00 86.88 94 CYS A O 1
ATOM 757 N N . GLN A 1 95 ? -6.859 -3.267 -13.421 1.00 87.56 95 GLN A N 1
ATOM 758 C CA 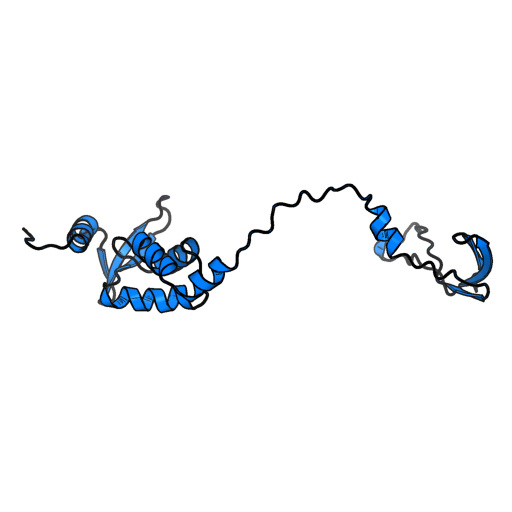. GLN A 1 95 ? -7.152 -4.304 -14.411 1.00 87.56 95 GLN A CA 1
ATOM 759 C C . GLN A 1 95 ? -6.545 -3.975 -15.781 1.00 87.56 95 GLN A C 1
ATOM 761 O O . GLN A 1 95 ? -5.867 -4.822 -16.357 1.00 87.56 95 GLN A O 1
ATOM 766 N N . GLU A 1 96 ? -6.729 -2.749 -16.277 1.00 85.31 96 GLU A N 1
ATOM 767 C CA . GLU A 1 96 ? -6.172 -2.291 -17.559 1.00 85.31 96 GLU A CA 1
ATOM 768 C C . GLU A 1 96 ? -4.637 -2.401 -17.575 1.00 85.31 96 GLU A C 1
ATOM 770 O O . GLU A 1 96 ? -4.042 -2.807 -18.572 1.00 85.31 96 GLU A O 1
ATOM 775 N N . ARG A 1 97 ? -3.977 -2.123 -16.441 1.00 78.38 97 ARG A N 1
ATOM 776 C CA . ARG A 1 97 ? -2.516 -2.242 -16.316 1.00 78.38 97 ARG A CA 1
ATOM 777 C C . ARG A 1 97 ? -2.015 -3.689 -16.303 1.00 78.38 97 ARG A C 1
ATOM 779 O O . ARG A 1 97 ? -0.899 -3.944 -16.758 1.00 78.38 97 ARG A O 1
ATOM 786 N N . ASP A 1 98 ? -2.787 -4.623 -15.753 1.00 72.50 98 ASP A N 1
ATOM 787 C CA . ASP A 1 98 ? -2.385 -6.033 -15.666 1.00 72.50 98 ASP A CA 1
ATOM 788 C C . ASP A 1 98 ? -2.575 -6.768 -17.005 1.00 72.50 98 ASP A C 1
ATOM 790 O O . ASP A 1 98 ? -1.755 -7.613 -17.364 1.00 72.50 98 ASP A O 1
ATOM 794 N N . GLN A 1 99 ? -3.573 -6.367 -17.804 1.00 65.75 99 GLN A N 1
ATOM 795 C CA . GLN A 1 99 ? -3.867 -6.939 -19.130 1.00 65.75 99 GLN A CA 1
ATOM 796 C C . GLN A 1 99 ? -2.721 -6.774 -20.150 1.00 65.75 99 GLN A C 1
ATOM 798 O O . GLN A 1 99 ? -2.641 -7.526 -21.119 1.00 65.75 99 GLN A O 1
ATOM 803 N N . GLY A 1 100 ? -1.793 -5.839 -19.918 1.00 60.91 100 GLY A N 1
ATOM 804 C CA . GLY A 1 100 ? -0.625 -5.592 -20.771 1.00 60.91 100 GLY A CA 1
ATOM 805 C C . GLY A 1 100 ? 0.659 -6.322 -20.361 1.00 60.91 100 GLY A C 1
ATOM 806 O O . GLY A 1 100 ? 1.682 -6.171 -21.031 1.00 60.91 100 GLY A O 1
ATOM 807 N N . ARG A 1 101 ? 0.663 -7.115 -19.277 1.00 60.31 101 ARG A N 1
ATOM 808 C CA . ARG A 1 101 ? 1.835 -7.923 -18.890 1.00 60.31 101 ARG A CA 1
ATOM 809 C C . ARG A 1 101 ? 1.930 -9.181 -19.750 1.00 60.31 101 ARG A C 1
ATOM 811 O O . ARG A 1 101 ? 1.852 -10.303 -19.255 1.00 60.31 101 ARG A O 1
ATOM 818 N N . GLN A 1 102 ? 2.194 -8.990 -21.039 1.00 63.12 102 GLN A N 1
ATOM 819 C CA . GLN A 1 102 ? 2.899 -9.987 -21.835 1.00 63.12 102 GLN A CA 1
ATOM 820 C C . GLN A 1 102 ? 4.241 -10.213 -21.131 1.00 63.12 102 GLN A C 1
ATOM 822 O O . GLN A 1 102 ? 5.168 -9.408 -21.244 1.00 63.12 102 GLN A O 1
ATOM 827 N N . ARG A 1 103 ? 4.324 -11.253 -20.293 1.00 64.31 103 ARG A N 1
ATOM 828 C CA . ARG A 1 103 ? 5.601 -11.683 -19.729 1.00 64.31 103 ARG A CA 1
ATOM 829 C C . ARG A 1 103 ? 6.442 -12.075 -20.930 1.00 64.31 103 ARG A C 1
ATOM 831 O O . ARG A 1 103 ? 6.156 -13.094 -21.552 1.00 64.31 103 ARG A O 1
ATOM 838 N N . ALA A 1 104 ? 7.417 -11.236 -21.278 1.00 65.69 104 ALA A N 1
ATOM 839 C CA . ALA A 1 104 ? 8.354 -11.568 -22.335 1.00 65.69 104 ALA A CA 1
ATOM 840 C C . ALA A 1 104 ? 8.879 -12.983 -22.047 1.00 65.69 104 ALA A C 1
ATOM 842 O O . ALA A 1 104 ? 9.238 -13.255 -20.891 1.00 65.69 104 ALA A O 1
ATOM 843 N N . PRO A 1 105 ? 8.852 -13.895 -23.034 1.00 74.12 105 PRO A N 1
ATOM 844 C CA . PRO A 1 105 ? 9.323 -15.252 -22.824 1.00 74.12 105 PRO A CA 1
ATOM 845 C C . PRO A 1 105 ? 10.727 -15.187 -22.231 1.00 74.12 105 PRO A C 1
ATOM 847 O O . PRO A 1 105 ? 11.539 -14.351 -22.636 1.00 74.12 105 PRO A O 1
ATOM 850 N N . MET A 1 106 ? 10.982 -16.015 -21.218 1.00 66.69 106 MET A N 1
ATOM 851 C CA . MET A 1 106 ? 12.266 -16.049 -20.530 1.00 66.69 106 MET A CA 1
ATOM 852 C C . MET A 1 106 ? 13.350 -16.398 -21.551 1.00 66.69 106 MET A C 1
ATOM 854 O O . MET A 1 106 ? 13.523 -17.553 -21.924 1.00 66.69 106 MET A O 1
ATOM 858 N N . GLN A 1 107 ? 14.057 -15.384 -22.041 1.00 70.25 107 GLN A N 1
ATOM 859 C CA . GLN A 1 107 ? 15.181 -15.586 -22.935 1.00 70.25 107 GLN A CA 1
ATOM 860 C C . GLN A 1 107 ? 16.407 -15.881 -22.082 1.00 70.25 107 GLN A C 1
ATOM 862 O O . GLN A 1 107 ? 16.867 -15.026 -21.321 1.00 70.25 107 GLN A O 1
ATOM 867 N N . ILE A 1 108 ? 16.953 -17.087 -22.230 1.00 69.69 108 ILE A N 1
ATOM 868 C CA . ILE A 1 108 ? 18.309 -17.387 -21.782 1.00 69.69 108 ILE A CA 1
ATOM 869 C C . ILE A 1 108 ? 19.216 -16.483 -22.612 1.00 69.69 108 ILE A C 1
ATOM 871 O O . ILE A 1 108 ? 19.490 -16.751 -23.780 1.00 69.69 108 ILE A O 1
ATOM 875 N N . ARG A 1 109 ? 19.650 -15.360 -22.034 1.00 61.50 109 ARG A N 1
ATOM 876 C CA . ARG A 1 109 ? 20.745 -14.592 -22.615 1.00 61.50 109 ARG A CA 1
ATOM 877 C C . ARG A 1 109 ? 21.967 -15.487 -22.526 1.00 61.50 109 ARG A C 1
ATOM 879 O O . ARG A 1 109 ? 22.553 -15.616 -21.458 1.00 61.50 109 ARG A O 1
ATOM 886 N N . THR A 1 110 ? 22.327 -16.131 -23.630 1.00 63.44 110 THR A N 1
ATOM 887 C CA . THR A 1 110 ? 23.610 -16.813 -23.747 1.00 63.44 110 THR A CA 1
ATOM 888 C C . THR A 1 110 ? 24.687 -15.764 -23.516 1.00 63.44 110 THR A C 1
ATOM 890 O O . THR A 1 110 ? 24.927 -14.900 -24.362 1.00 63.44 110 THR A O 1
ATOM 893 N N . SER A 1 111 ? 25.312 -15.810 -22.345 1.00 60.84 111 SER A N 1
ATOM 894 C CA . SER A 1 111 ? 26.511 -15.059 -21.969 1.00 60.84 111 SER A CA 1
ATOM 895 C C . SER A 1 111 ? 27.718 -15.551 -22.784 1.00 60.84 111 SER A C 1
ATOM 897 O O . SER A 1 111 ? 28.729 -15.944 -22.224 1.00 60.84 111 SER A O 1
ATOM 899 N N . GLY A 1 112 ? 27.571 -15.644 -24.107 1.00 59.28 112 GLY A N 1
ATOM 900 C CA . GLY A 1 112 ? 28.505 -16.318 -25.007 1.00 59.28 112 GLY A CA 1
ATOM 901 C C . GLY A 1 112 ? 29.327 -15.372 -25.872 1.00 59.28 112 GLY A C 1
ATOM 902 O O . GLY A 1 112 ? 30.213 -15.835 -26.575 1.00 59.28 112 GLY A O 1
ATOM 903 N N . VAL A 1 113 ? 29.066 -14.061 -25.833 1.00 61.72 113 VAL A N 1
ATOM 904 C CA . VAL A 1 113 ? 29.971 -13.086 -26.455 1.00 61.72 113 VAL A CA 1
ATOM 905 C C . VAL A 1 113 ? 30.949 -12.578 -25.397 1.00 61.72 113 VAL A C 1
ATOM 907 O O . VAL A 1 113 ? 30.506 -11.950 -24.427 1.00 61.72 113 VAL A O 1
ATOM 910 N N . PRO A 1 114 ? 32.263 -12.840 -25.545 1.00 66.00 114 PRO A N 1
ATOM 911 C CA . PRO A 1 114 ? 33.279 -12.258 -24.683 1.00 66.00 114 PRO A CA 1
ATOM 912 C C . PRO A 1 114 ? 33.104 -10.741 -24.619 1.00 66.00 114 PRO A C 1
ATOM 914 O O . PRO A 1 114 ? 32.851 -10.080 -25.628 1.00 66.00 114 PRO A O 1
ATOM 917 N N . PHE A 1 115 ? 33.214 -10.184 -23.416 1.00 63.62 115 PHE A N 1
ATOM 918 C CA . PHE A 1 115 ? 33.002 -8.761 -23.133 1.00 63.62 115 PHE A CA 1
ATOM 919 C C . PHE A 1 115 ? 33.864 -7.841 -24.028 1.00 63.62 115 PHE A C 1
ATOM 921 O O . PHE A 1 115 ? 33.436 -6.748 -24.397 1.00 63.62 115 PHE A O 1
ATOM 928 N N . GLU A 1 116 ? 35.016 -8.347 -24.468 1.00 61.09 116 GLU A N 1
ATOM 929 C CA . GLU A 1 116 ? 35.931 -7.769 -25.459 1.00 61.09 116 GLU A CA 1
ATOM 930 C C . GLU A 1 116 ? 35.247 -7.356 -26.772 1.00 61.09 116 GLU A C 1
ATOM 932 O O . GLU A 1 116 ? 35.490 -6.262 -27.278 1.00 61.09 116 GLU A O 1
ATOM 937 N N . TYR A 1 117 ? 34.310 -8.163 -27.287 1.00 64.50 117 TYR A N 1
ATOM 938 C CA . TYR A 1 117 ? 33.597 -7.858 -28.532 1.00 64.50 117 TYR A CA 1
ATOM 939 C C . TYR A 1 117 ? 32.815 -6.541 -28.427 1.00 64.50 117 TYR A C 1
ATOM 941 O O . TYR A 1 117 ? 32.803 -5.739 -29.356 1.00 64.50 117 TYR A O 1
ATOM 949 N N . ARG A 1 118 ? 32.212 -6.251 -27.265 1.00 61.41 118 ARG A N 1
ATOM 950 C CA . ARG A 1 118 ? 31.464 -4.998 -27.060 1.00 61.41 118 ARG A CA 1
ATOM 951 C C . ARG A 1 118 ? 32.363 -3.763 -27.042 1.00 61.41 118 ARG A C 1
ATOM 953 O O . ARG A 1 118 ? 31.910 -2.701 -27.471 1.00 61.41 118 ARG A O 1
ATOM 960 N N . TYR A 1 119 ? 33.597 -3.891 -26.555 1.00 60.47 119 TYR A N 1
ATOM 961 C CA . TYR A 1 119 ? 34.579 -2.807 -26.597 1.00 60.47 119 TYR A CA 1
ATOM 962 C C . TYR A 1 119 ? 35.124 -2.609 -28.010 1.00 60.47 119 TYR A C 1
ATOM 964 O O . TYR A 1 119 ? 35.161 -1.478 -28.494 1.00 60.47 119 TYR A O 1
ATOM 972 N N . ASN A 1 120 ? 35.443 -3.702 -28.702 1.00 64.75 120 ASN A N 1
ATOM 973 C CA . ASN A 1 120 ? 36.052 -3.659 -30.029 1.00 64.75 120 ASN A CA 1
ATOM 974 C C . ASN A 1 120 ? 35.090 -3.125 -31.102 1.00 64.75 120 ASN A C 1
ATOM 976 O O . ASN A 1 120 ? 35.502 -2.347 -31.953 1.00 64.75 120 ASN A O 1
ATOM 980 N N . VAL A 1 121 ? 33.788 -3.437 -31.027 1.00 66.12 121 VAL A N 1
ATOM 981 C CA . VAL A 1 121 ? 32.783 -2.965 -32.009 1.00 66.12 121 VAL A CA 1
ATOM 982 C C . VAL A 1 121 ? 32.603 -1.439 -31.995 1.00 66.12 121 VAL A C 1
ATOM 984 O O . VAL A 1 121 ? 32.195 -0.847 -32.993 1.00 66.12 121 VAL A O 1
ATOM 987 N N . ARG A 1 122 ? 32.897 -0.778 -30.868 1.00 60.25 122 ARG A N 1
ATOM 988 C CA . ARG A 1 122 ? 32.798 0.686 -30.725 1.00 60.25 122 ARG A CA 1
ATOM 989 C C . ARG A 1 122 ? 34.141 1.404 -30.806 1.00 60.25 122 ARG A C 1
ATOM 991 O O . ARG A 1 122 ? 34.148 2.632 -30.900 1.00 60.25 122 ARG A O 1
ATOM 998 N N . ALA A 1 123 ? 35.253 0.676 -30.788 1.00 61.12 123 ALA A N 1
ATOM 999 C CA . ALA A 1 123 ? 36.579 1.242 -30.961 1.00 61.12 123 ALA A CA 1
ATOM 1000 C C . ALA A 1 123 ? 36.786 1.609 -32.437 1.00 61.12 123 ALA A C 1
ATOM 1002 O O . ALA A 1 123 ? 37.326 0.842 -33.228 1.00 61.12 123 ALA A O 1
ATOM 1003 N N . LYS A 1 124 ? 36.346 2.808 -32.827 1.00 57.75 124 LYS A N 1
ATOM 1004 C CA . LYS A 1 124 ? 36.828 3.423 -34.063 1.00 57.75 124 LYS A CA 1
ATOM 1005 C C . LYS A 1 124 ? 38.266 3.865 -33.819 1.00 57.75 124 LYS A C 1
ATOM 1007 O O . LYS A 1 124 ? 38.492 4.925 -33.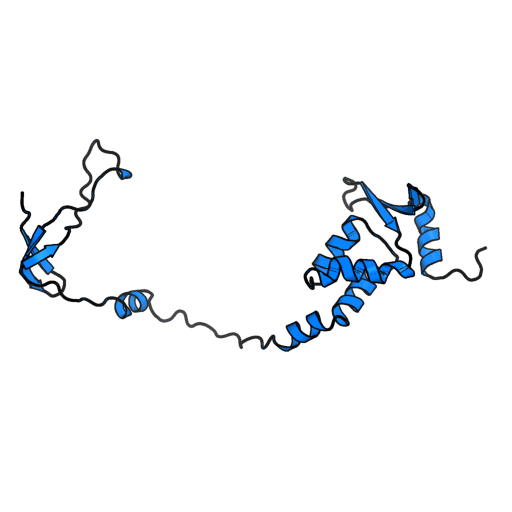239 1.00 57.75 124 LYS A O 1
ATOM 1012 N N . LEU A 1 125 ? 39.231 3.056 -34.244 1.00 60.91 125 LEU A N 1
ATOM 1013 C CA . LEU A 1 125 ? 40.601 3.517 -34.433 1.00 60.91 125 LEU A CA 1
ATOM 1014 C C . LEU A 1 125 ? 40.599 4.460 -35.643 1.00 60.91 125 LEU A C 1
ATOM 1016 O O . LEU A 1 125 ? 40.950 4.073 -36.752 1.00 60.91 125 LEU A O 1
ATOM 1020 N N . ASN A 1 126 ? 40.160 5.704 -35.449 1.00 64.88 126 ASN A N 1
ATOM 1021 C CA . ASN A 1 126 ? 40.605 6.769 -36.336 1.00 64.88 126 ASN A CA 1
ATOM 1022 C C . ASN A 1 126 ? 42.113 6.868 -36.090 1.00 64.88 126 ASN A C 1
ATOM 1024 O O . ASN A 1 126 ? 42.536 7.396 -35.064 1.00 64.88 126 ASN A O 1
ATOM 1028 N N . GLY A 1 127 ? 42.901 6.219 -36.949 1.00 73.44 127 GLY A N 1
ATOM 1029 C CA . GLY A 1 127 ? 44.345 6.128 -36.789 1.00 73.44 127 GLY A CA 1
ATOM 1030 C C . GLY A 1 127 ? 44.950 7.524 -36.739 1.00 73.44 127 GLY A C 1
ATOM 1031 O O . GLY A 1 127 ? 44.689 8.344 -37.618 1.00 73.44 127 GLY A O 1
ATOM 1032 N N . PHE A 1 128 ? 45.729 7.799 -35.696 1.00 83.06 128 PHE A N 1
ATOM 1033 C CA . PHE A 1 128 ? 46.454 9.056 -35.592 1.00 83.06 128 PHE A CA 1
ATOM 1034 C C . PHE A 1 128 ? 47.465 9.188 -36.736 1.00 83.06 128 PHE A C 1
ATOM 1036 O O . PHE A 1 128 ? 48.092 8.207 -37.146 1.00 83.06 128 PHE A O 1
ATOM 1043 N N . GLN A 1 129 ? 47.651 10.407 -37.230 1.00 84.94 129 GLN A N 1
ATOM 1044 C CA . GLN A 1 129 ? 48.565 10.715 -38.321 1.00 84.94 129 GLN A CA 1
ATOM 1045 C C . GLN A 1 129 ? 49.837 11.396 -37.808 1.00 84.94 129 GLN A C 1
ATOM 1047 O O . GLN A 1 129 ? 49.904 11.961 -36.714 1.00 84.94 129 GLN A O 1
ATOM 1052 N N . LYS A 1 130 ? 50.898 11.335 -38.618 1.00 87.69 130 LYS A N 1
ATOM 1053 C CA . LYS A 1 130 ? 52.133 12.080 -38.355 1.00 87.69 130 LYS A CA 1
ATOM 1054 C C . LYS A 1 130 ? 51.816 13.580 -38.316 1.00 87.69 130 LYS A C 1
ATOM 1056 O O . LYS A 1 130 ? 51.283 14.112 -39.281 1.00 87.69 130 LYS A O 1
ATOM 1061 N N . GLY A 1 131 ? 52.198 14.248 -37.232 1.00 87.00 131 GLY A N 1
ATOM 1062 C CA . GLY A 1 131 ? 51.903 15.662 -36.983 1.00 87.00 131 GLY A CA 1
ATOM 1063 C C . GLY A 1 131 ? 50.777 15.911 -35.976 1.00 87.00 131 GLY A C 1
ATOM 1064 O O . GLY A 1 131 ? 50.709 17.015 -35.439 1.00 87.00 131 GLY A O 1
ATOM 1065 N N . ASP A 1 132 ? 49.963 14.904 -35.642 1.00 88.94 132 ASP A N 1
ATOM 1066 C CA . ASP A 1 132 ? 48.898 15.061 -34.647 1.00 88.94 132 ASP A CA 1
ATOM 1067 C C . ASP A 1 132 ? 49.467 15.345 -33.250 1.00 88.94 132 ASP A C 1
ATOM 1069 O O . ASP A 1 132 ? 50.489 14.779 -32.834 1.00 88.94 132 ASP A O 1
ATOM 1073 N N . GLN A 1 133 ? 48.773 16.212 -32.508 1.00 88.56 133 GLN A N 1
ATOM 1074 C CA . GLN A 1 133 ? 49.059 16.473 -31.102 1.00 88.56 133 GLN A CA 1
ATOM 1075 C C . GLN A 1 133 ? 48.285 15.503 -30.213 1.00 88.56 133 GLN A C 1
ATOM 1077 O O . GLN A 1 133 ? 47.058 15.442 -30.249 1.00 88.56 133 GLN A O 1
ATOM 1082 N N . VAL A 1 134 ? 49.011 14.771 -29.373 1.00 87.06 134 VAL A N 1
ATOM 1083 C CA . VAL A 1 134 ? 48.457 13.748 -28.488 1.00 87.06 134 VAL A CA 1
ATOM 1084 C C . VAL A 1 134 ? 48.963 13.917 -27.059 1.00 87.06 134 VAL A C 1
ATOM 1086 O O . VAL A 1 134 ? 50.080 14.380 -26.807 1.00 87.06 134 VAL A O 1
ATOM 1089 N N . TRP A 1 135 ? 48.127 13.518 -26.104 1.00 89.50 135 TRP A N 1
ATOM 1090 C CA . TRP A 1 135 ? 48.520 13.378 -24.706 1.00 89.50 135 TRP A CA 1
ATOM 1091 C C . TRP A 1 135 ? 49.086 11.979 -24.481 1.00 89.50 135 TRP A C 1
ATOM 1093 O O . TRP A 1 135 ? 48.444 10.977 -24.789 1.00 89.50 135 TRP A O 1
ATOM 1103 N N . PHE A 1 136 ? 50.291 11.909 -23.928 1.00 88.06 136 PHE A N 1
ATOM 1104 C CA . PHE A 1 136 ? 50.971 10.662 -23.620 1.00 88.06 136 PHE A CA 1
ATOM 1105 C C . PHE A 1 136 ? 50.625 10.214 -22.198 1.00 88.06 136 PHE A C 1
ATOM 1107 O O . PHE A 1 136 ? 50.934 10.905 -21.224 1.00 88.06 136 PHE A O 1
ATOM 1114 N N . TYR A 1 137 ? 49.972 9.057 -22.069 1.00 88.31 137 TYR A N 1
ATOM 1115 C CA . TYR A 1 137 ? 49.694 8.458 -20.766 1.00 88.31 137 TYR A CA 1
ATOM 1116 C C . TYR A 1 137 ? 50.950 7.779 -20.214 1.00 88.31 137 TYR A C 1
ATOM 1118 O O . TYR A 1 137 ? 51.399 6.759 -20.732 1.00 88.31 137 TYR A O 1
ATOM 1126 N N . ASN A 1 138 ? 51.500 8.334 -19.139 1.00 84.88 138 ASN A N 1
ATOM 1127 C CA . ASN A 1 138 ? 52.706 7.857 -18.478 1.00 84.88 138 ASN A CA 1
ATOM 1128 C C . ASN A 1 138 ? 52.472 7.763 -16.959 1.00 84.88 138 ASN A C 1
ATOM 1130 O O . ASN A 1 138 ? 52.816 8.688 -16.218 1.00 84.88 138 ASN A O 1
ATOM 1134 N N . PRO A 1 139 ? 51.887 6.662 -16.452 1.00 82.25 139 PRO A N 1
ATOM 1135 C CA . PRO A 1 139 ? 51.520 6.506 -15.041 1.00 82.25 139 PRO A CA 1
ATOM 1136 C C . PRO A 1 139 ? 52.727 6.187 -14.134 1.00 82.25 139 PRO A C 1
ATOM 1138 O O . PRO A 1 139 ? 52.654 5.342 -13.237 1.00 82.25 139 PRO A O 1
ATOM 1141 N N . LYS A 1 140 ? 53.870 6.849 -14.351 1.00 81.19 140 LYS A N 1
ATOM 1142 C CA . LYS A 1 140 ? 55.066 6.699 -13.513 1.00 81.19 140 LYS A CA 1
ATOM 1143 C C . LYS A 1 140 ? 54.818 7.303 -12.134 1.00 81.19 140 LYS A C 1
ATOM 1145 O O . LYS A 1 140 ? 54.687 8.517 -11.983 1.00 81.19 140 LYS A O 1
ATOM 1150 N N . ARG A 1 141 ? 54.822 6.445 -11.111 1.00 79.31 141 ARG A N 1
ATOM 1151 C CA . ARG A 1 141 ? 54.664 6.870 -9.718 1.00 79.31 141 ARG A CA 1
ATOM 1152 C C . ARG A 1 141 ? 55.916 7.587 -9.223 1.00 79.31 141 ARG A C 1
ATOM 1154 O O . ARG A 1 141 ? 56.991 6.993 -9.172 1.00 79.31 141 ARG A O 1
ATOM 1161 N N . ARG A 1 142 ? 55.777 8.844 -8.801 1.00 79.25 142 ARG A N 1
ATOM 1162 C CA . ARG A 1 142 ? 56.867 9.582 -8.142 1.00 79.25 142 ARG A CA 1
ATOM 1163 C C . ARG A 1 142 ? 56.861 9.282 -6.643 1.00 79.25 142 ARG A C 1
ATOM 1165 O O . ARG A 1 142 ? 55.840 9.468 -5.981 1.00 79.25 142 ARG A O 1
ATOM 1172 N N . LYS A 1 143 ? 57.986 8.796 -6.108 1.00 79.25 143 LYS A N 1
ATOM 1173 C CA . LYS A 1 143 ? 58.149 8.568 -4.662 1.00 79.25 143 LYS A CA 1
ATOM 1174 C C . LYS A 1 143 ? 58.024 9.910 -3.925 1.00 79.25 143 LYS A C 1
ATOM 1176 O O . LYS A 1 143 ? 58.592 10.898 -4.373 1.00 79.25 143 LYS A O 1
ATOM 1181 N N . GLY A 1 144 ? 57.256 9.942 -2.835 1.00 80.75 144 GLY A N 1
ATOM 1182 C CA . GLY A 1 144 ? 57.029 11.147 -2.019 1.00 80.75 144 GLY A CA 1
ATOM 1183 C C . GLY A 1 144 ? 55.793 11.984 -2.381 1.00 80.75 144 GLY A C 1
ATOM 1184 O O . GLY A 1 144 ? 55.463 12.911 -1.653 1.00 80.75 144 GLY A O 1
ATOM 1185 N N . LEU A 1 145 ? 55.068 11.652 -3.455 1.00 79.50 145 LEU A N 1
ATOM 1186 C CA . LEU A 1 145 ? 53.811 12.315 -3.834 1.00 79.50 145 LEU A CA 1
ATOM 1187 C C . LEU A 1 145 ? 52.622 11.364 -3.650 1.00 79.50 145 LEU A C 1
ATOM 1189 O O . LEU A 1 145 ? 52.720 10.179 -3.968 1.00 79.50 145 LEU A O 1
ATOM 1193 N N . LEU A 1 146 ? 51.473 11.876 -3.201 1.00 75.88 146 LEU A N 1
ATOM 1194 C CA . LEU A 1 146 ? 50.258 11.070 -3.038 1.00 75.88 146 LEU A CA 1
ATOM 1195 C C . LEU A 1 146 ? 49.743 10.553 -4.396 1.00 75.88 146 LEU A C 1
ATOM 1197 O O . LEU A 1 146 ? 49.557 11.366 -5.303 1.00 75.88 146 LEU A O 1
ATOM 1201 N N . PRO A 1 147 ? 49.422 9.250 -4.545 1.00 77.12 147 PRO A N 1
ATOM 1202 C CA . PRO A 1 147 ? 49.048 8.645 -5.831 1.00 77.12 147 PRO A CA 1
ATOM 1203 C C . PRO A 1 147 ? 47.895 9.333 -6.572 1.00 77.12 147 PRO A C 1
ATOM 1205 O O . PRO A 1 147 ? 47.871 9.343 -7.796 1.00 77.12 147 PRO A O 1
ATOM 1208 N N . LYS A 1 148 ? 46.946 9.922 -5.835 1.00 77.88 148 LYS A N 1
ATOM 1209 C CA . LYS A 1 148 ? 45.753 10.577 -6.396 1.00 77.88 148 LYS A CA 1
ATOM 1210 C C . LYS A 1 148 ? 46.013 11.983 -6.945 1.00 77.88 148 LYS A C 1
ATOM 1212 O O . LYS A 1 148 ? 45.202 12.478 -7.716 1.00 77.88 148 LYS A O 1
ATOM 1217 N N . LEU A 1 149 ? 47.116 12.620 -6.549 1.00 76.06 149 LEU A N 1
ATOM 1218 C CA . LEU A 1 149 ? 47.480 13.973 -6.989 1.00 76.06 149 LEU A CA 1
ATOM 1219 C C . LEU A 1 149 ? 48.543 13.963 -8.098 1.00 76.06 149 LEU A C 1
ATOM 1221 O O . LEU A 1 149 ? 48.961 15.017 -8.573 1.00 76.06 149 LEU A O 1
ATOM 1225 N N . GLN A 1 150 ? 48.993 12.781 -8.529 1.00 80.69 150 GLN A N 1
ATOM 1226 C CA . GLN A 1 150 ? 49.987 12.655 -9.589 1.00 80.69 150 GLN A CA 1
ATOM 1227 C C . GLN A 1 150 ? 49.325 12.743 -10.969 1.00 80.69 150 GLN A C 1
ATOM 1229 O O . GLN A 1 150 ? 48.432 11.965 -11.308 1.00 80.69 150 GLN A O 1
ATOM 1234 N N . ARG A 1 151 ? 49.800 13.675 -11.804 1.00 78.88 151 ARG A N 1
ATOM 1235 C CA . ARG A 1 151 ? 49.403 13.760 -13.215 1.00 78.88 151 ARG A CA 1
ATOM 1236 C C . ARG A 1 151 ? 50.018 12.593 -13.986 1.00 78.88 151 ARG A C 1
ATOM 1238 O O . ARG A 1 151 ? 51.234 12.514 -14.108 1.00 78.88 151 ARG A O 1
ATOM 1245 N N . SER A 1 152 ? 49.164 11.716 -14.511 1.00 85.06 152 SER A N 1
ATOM 1246 C CA . SER A 1 152 ? 49.568 10.560 -15.331 1.00 85.06 152 SER A CA 1
ATOM 1247 C C . SER A 1 152 ? 49.582 10.858 -16.836 1.00 85.06 152 SER A C 1
ATOM 1249 O O . SER A 1 152 ? 49.832 9.961 -17.629 1.00 85.06 152 SER A O 1
ATOM 1251 N N . TRP A 1 153 ? 49.290 12.096 -17.236 1.00 87.75 153 TRP A N 1
ATOM 1252 C CA . TRP A 1 153 ? 49.251 12.528 -18.632 1.00 87.75 153 TRP A CA 1
ATOM 1253 C C . TRP A 1 153 ? 50.310 13.606 -18.870 1.00 87.75 153 TRP A C 1
ATOM 1255 O O . TRP A 1 153 ? 50.369 14.594 -18.134 1.00 87.75 153 TRP A O 1
ATOM 1265 N N . GLU A 1 154 ? 51.133 13.411 -19.897 1.00 85.88 154 GLU A N 1
ATOM 1266 C CA . GLU A 1 154 ? 52.171 14.337 -20.354 1.00 85.88 154 GLU A CA 1
ATOM 1267 C C . GLU A 1 154 ? 51.795 14.886 -21.738 1.00 85.88 154 GLU A C 1
ATOM 1269 O O . GLU A 1 154 ? 51.389 14.129 -22.620 1.00 85.88 154 GLU A O 1
ATOM 1274 N N . GLY A 1 155 ? 51.898 16.198 -21.957 1.00 79.69 155 GLY A N 1
ATOM 1275 C CA . GLY A 1 155 ? 51.556 16.778 -23.257 1.00 79.69 155 GLY A CA 1
ATOM 1276 C C . GLY A 1 155 ? 51.604 18.305 -23.312 1.00 79.69 155 GLY A C 1
ATOM 1277 O O . GLY A 1 155 ? 51.838 18.940 -22.277 1.00 79.69 155 GLY A O 1
ATOM 1278 N N . PRO A 1 156 ? 51.381 18.884 -24.510 1.00 84.44 156 PRO A N 1
ATOM 1279 C CA . PRO A 1 156 ? 51.080 18.203 -25.784 1.00 84.44 156 PRO A CA 1
ATOM 1280 C C . PRO A 1 156 ? 52.332 17.630 -26.482 1.00 84.44 156 PRO A C 1
ATOM 1282 O O . PRO A 1 156 ? 53.316 18.339 -26.692 1.00 84.44 156 PRO A O 1
ATOM 1285 N N . CYS A 1 157 ? 52.292 16.348 -26.862 1.00 88.50 157 CYS A N 1
ATOM 1286 C CA . CYS A 1 157 ? 53.345 15.683 -27.642 1.00 88.50 157 CYS A CA 1
ATOM 1287 C C . CYS A 1 157 ? 52.928 15.579 -29.112 1.00 88.50 157 CYS A C 1
ATOM 1289 O O . CYS A 1 157 ? 51.739 15.523 -29.405 1.00 88.50 157 CYS A O 1
ATOM 1291 N N . MET A 1 158 ? 53.888 15.506 -30.033 1.00 90.69 158 MET A N 1
ATOM 1292 C CA . MET A 1 158 ? 53.607 15.369 -31.467 1.00 90.69 158 MET A CA 1
ATOM 1293 C C . MET A 1 158 ? 53.992 13.981 -31.976 1.00 90.69 158 MET A C 1
ATOM 1295 O O . MET A 1 158 ? 55.059 13.469 -31.628 1.00 90.69 158 MET A O 1
ATOM 1299 N N . ILE A 1 159 ? 53.167 13.384 -32.835 1.00 90.44 159 ILE A N 1
ATOM 1300 C CA . ILE A 1 159 ? 53.505 12.125 -33.510 1.00 90.44 159 ILE A CA 1
ATOM 1301 C C . ILE A 1 159 ? 54.528 12.388 -34.619 1.00 90.44 159 ILE A C 1
ATOM 1303 O O . ILE A 1 159 ? 54.250 13.083 -35.593 1.00 90.44 159 ILE A O 1
ATOM 1307 N N . VAL A 1 160 ? 55.718 11.801 -34.489 1.00 89.94 160 VAL A N 1
ATOM 1308 C CA . VAL A 1 160 ? 56.829 11.931 -35.448 1.00 89.94 160 VAL A CA 1
ATOM 1309 C C . VAL A 1 160 ? 56.753 10.876 -36.543 1.00 89.94 160 VAL A C 1
ATOM 1311 O O . VAL A 1 160 ? 57.053 11.155 -37.703 1.00 89.94 160 VAL A O 1
ATOM 1314 N N . SER A 1 161 ? 56.379 9.651 -36.183 1.00 87.50 161 SER A N 1
ATOM 1315 C CA . SER A 1 161 ? 56.193 8.564 -37.140 1.00 87.50 161 SER A CA 1
ATOM 1316 C C . SER A 1 161 ? 55.217 7.532 -36.596 1.00 87.50 161 SER A C 1
ATOM 1318 O O . SER A 1 161 ? 55.316 7.138 -35.432 1.00 87.50 161 SER A O 1
ATOM 1320 N N . VAL A 1 162 ? 54.318 7.065 -37.455 1.00 87.88 162 VAL A N 1
ATOM 1321 C CA . VAL A 1 162 ? 53.462 5.904 -37.197 1.00 87.88 162 VAL A CA 1
ATOM 1322 C C . VAL A 1 162 ? 54.274 4.662 -37.556 1.00 87.88 162 VAL A C 1
ATOM 1324 O O . VAL A 1 162 ? 54.785 4.586 -38.671 1.00 87.88 162 VAL A O 1
ATOM 1327 N N . LEU A 1 163 ? 54.476 3.750 -36.603 1.00 85.69 163 LEU A N 1
ATOM 1328 C CA . LEU A 1 163 ? 55.170 2.486 -36.860 1.00 85.69 163 LEU A CA 1
ATOM 1329 C C . LEU A 1 163 ? 54.141 1.426 -37.258 1.00 85.69 163 LEU A C 1
ATOM 1331 O O . LEU A 1 163 ? 54.257 0.878 -38.345 1.00 85.69 163 LEU A O 1
ATOM 1335 N N . ASN A 1 164 ? 53.101 1.252 -36.432 1.00 80.75 164 ASN A N 1
ATOM 1336 C CA . ASN A 1 164 ? 51.937 0.393 -36.676 1.00 80.75 164 ASN A CA 1
ATOM 1337 C C . ASN A 1 164 ? 50.644 1.124 -36.243 1.00 80.75 164 ASN A C 1
ATOM 1339 O O . ASN A 1 164 ? 50.700 2.203 -35.656 1.00 80.75 164 ASN A O 1
ATOM 1343 N N . ASP A 1 165 ? 49.488 0.502 -36.464 1.00 74.38 165 ASP A N 1
ATOM 1344 C CA . ASP A 1 165 ? 48.152 0.948 -36.029 1.00 74.38 165 ASP A CA 1
ATOM 1345 C C . ASP A 1 165 ?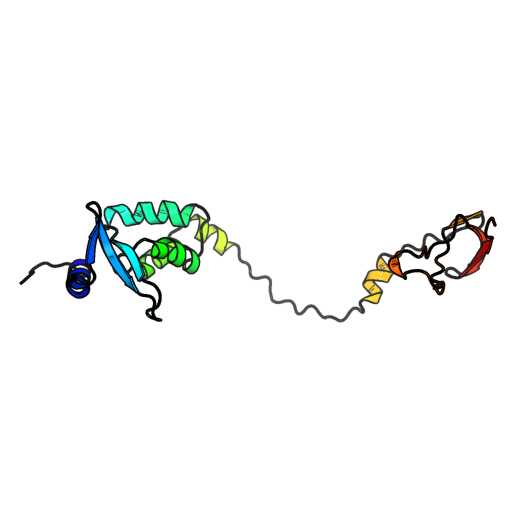 48.024 1.248 -34.521 1.00 74.38 165 ASP A C 1
ATOM 1347 O O . ASP A 1 165 ? 47.232 2.106 -34.127 1.00 74.38 165 ASP A O 1
ATOM 1351 N N . VAL A 1 166 ? 48.824 0.583 -33.682 1.00 78.62 166 VAL A N 1
ATOM 1352 C CA . VAL A 1 166 ? 48.845 0.778 -32.218 1.00 78.62 166 VAL A CA 1
ATOM 1353 C C . VAL A 1 166 ? 50.150 1.423 -31.716 1.00 78.62 166 VAL A C 1
ATOM 1355 O O . VAL A 1 166 ? 50.220 1.882 -30.575 1.00 78.62 166 VAL A O 1
ATOM 1358 N N . VAL A 1 167 ? 51.201 1.492 -32.544 1.00 84.50 167 VAL A N 1
ATOM 1359 C CA . VAL A 1 167 ? 52.549 1.914 -32.114 1.00 84.50 167 VAL A CA 1
ATOM 1360 C C . VAL A 1 167 ? 52.978 3.197 -32.817 1.00 84.50 167 VAL A C 1
ATOM 1362 O O . VAL A 1 167 ? 53.205 3.227 -34.027 1.00 84.50 167 VAL A O 1
ATOM 1365 N N . PHE A 1 168 ? 53.189 4.247 -32.023 1.00 88.00 168 PHE A N 1
ATOM 1366 C CA . PHE A 1 168 ? 53.555 5.579 -32.496 1.00 88.00 168 PHE A CA 1
ATOM 1367 C C . PHE A 1 168 ? 54.863 6.041 -31.859 1.00 88.00 168 PHE A C 1
ATOM 1369 O O . PHE A 1 168 ? 55.088 5.871 -30.660 1.00 88.00 168 PHE A O 1
ATOM 1376 N N . ARG A 1 169 ? 55.720 6.684 -32.651 1.00 91.00 169 ARG A N 1
ATOM 1377 C CA . ARG A 1 169 ? 56.871 7.430 -32.142 1.00 91.00 169 ARG A CA 1
ATOM 1378 C C . ARG A 1 169 ? 56.438 8.868 -31.896 1.00 91.00 169 ARG A C 1
ATOM 1380 O O . ARG A 1 169 ? 56.059 9.565 -32.837 1.00 91.00 169 ARG A O 1
ATOM 1387 N N . ILE A 1 170 ? 56.529 9.312 -30.649 1.00 91.62 170 ILE A N 1
ATOM 1388 C CA . ILE A 1 170 ? 56.155 10.666 -30.230 1.00 91.62 170 ILE A CA 1
ATOM 1389 C C . ILE A 1 170 ? 57.388 11.492 -29.856 1.00 91.62 170 ILE A C 1
ATOM 1391 O O . ILE A 1 170 ? 58.387 10.954 -29.381 1.00 91.62 170 ILE A O 1
ATOM 1395 N N . ARG A 1 171 ? 57.309 12.808 -30.060 1.00 90.44 171 ARG A N 1
ATOM 1396 C CA . ARG A 1 171 ? 58.283 13.793 -29.583 1.00 90.44 171 ARG A CA 1
ATOM 1397 C C . ARG A 1 171 ? 57.624 14.680 -28.539 1.00 90.44 171 ARG A C 1
ATOM 1399 O O . ARG A 1 171 ? 56.618 15.335 -28.817 1.00 90.44 171 ARG A O 1
ATOM 1406 N N . THR A 1 172 ? 58.214 14.707 -27.352 1.00 83.81 172 THR A N 1
ATOM 1407 C CA . THR A 1 172 ? 57.841 15.629 -26.279 1.00 83.81 172 THR A CA 1
ATOM 1408 C C . THR A 1 172 ? 58.432 17.009 -26.579 1.00 83.81 172 THR A C 1
ATOM 1410 O O . THR A 1 172 ? 59.574 17.112 -27.016 1.00 83.81 172 THR A O 1
ATOM 1413 N N . THR A 1 173 ? 57.664 18.073 -26.359 1.00 70.62 173 THR A N 1
ATOM 1414 C CA . THR A 1 173 ? 58.050 19.489 -26.550 1.00 70.62 173 THR A CA 1
ATOM 1415 C C . THR A 1 173 ? 58.841 20.074 -25.367 1.00 70.62 173 THR A C 1
ATOM 1417 O O . THR A 1 173 ? 58.827 21.283 -25.159 1.00 70.62 173 THR A O 1
ATOM 1420 N N . ARG A 1 174 ? 59.510 19.227 -24.574 1.00 61.00 174 ARG A N 1
ATOM 1421 C CA . ARG A 1 174 ? 60.348 19.649 -23.441 1.00 61.00 174 ARG A CA 1
ATOM 1422 C C . ARG A 1 174 ? 61.800 19.838 -23.836 1.00 61.00 174 ARG A C 1
ATOM 1424 O O . ARG A 1 174 ? 62.266 19.052 -24.689 1.00 61.00 174 ARG A O 1
#

Sequence (174 aa):
ELVGCSAEERSYDAMFASLGLVEGCLCRKWESPDGKKTKWQIVVPEAWRKTMFEEFHNLGHFGKARTAKALRAGHYWVGIHRDIATWCKTCRTCQERDQGRQRAPMQIRTSGVPFEYRYNVRAKLNGFQKGDQVWFYNPKRRKGLLPKLQRSWEGPCMIVSVLNDVVFRIRTTR

Secondary structure (DSSP, 8-state):
--TT--HHHHHHHHTGGGEEEETTEEEEEEE-TTS--EEEEEE--HHHHHHHHHHHHHTTT--HHHHHHHHHHHEE-TTHHHHHHHHHHH-HHHHHHHTT------------S-HHHHHHTT-------TT-EEEEE---PPTTS-GGG---EEEEEEEEEE-SSS-EEEEE--

Foldseek 3Di:
DDPPADPQRVVCVVQVVQWDQDPNFIWGWDADPVRPDIDIATEDDPVCVVVLCCVQCVVDVDDLVSSCVVCVVHHDGPCNSVVSVVSSVPDPVNVVVVVPPPPPPPDPPPPPDPPVVVVVVPPPLPQDDFFDFDWDQAQDDDPPDDSVPDDRTADRWGFHDDPDSPDTDIHHPD